Protein AF-A0A960ZXQ6-F1 (afdb_monomer)

Solvent-accessible surface area (backbone atoms only — not comparable to full-atom values): 5438 Å² total; per-residue (Å²): 136,62,69,70,63,53,54,56,54,54,73,56,43,46,81,45,67,51,53,70,60,59,35,67,62,53,12,51,51,55,11,50,52,49,22,51,65,42,34,70,52,31,47,58,50,20,54,50,44,35,74,76,66,69,48,73,65,28,56,57,40,58,46,44,29,59,53,51,20,52,52,42,23,53,50,36,32,50,51,30,48,51,48,39,58,50,16,76,78,70,62,44,53,74,47,76,44,69,88,84,131

pLDDT: mean 89.79, std 11.69, range [52.06, 98.44]

Foldseek 3Di:
DDVVVVVVVVVQWDKDFDLADDLQVVLQVQLVVQLVVLCVPLVVVLVVCCVPPVDPCSVVSVCVSVVSSVVSSVVSSVVRVVQNVVCVPVVHDIDIDGDDD

Structure (mmCIF, N/CA/C/O backbone):
data_AF-A0A960ZXQ6-F1
#
_entry.id   AF-A0A960ZXQ6-F1
#
loop_
_atom_site.group_PDB
_atom_site.id
_atom_site.type_symbol
_atom_site.label_atom_id
_atom_site.label_alt_id
_atom_site.label_comp_id
_atom_site.label_asym_id
_atom_site.label_entity_id
_atom_site.label_seq_id
_atom_site.pdbx_PDB_ins_code
_atom_site.Cartn_x
_atom_site.Cartn_y
_atom_site.Cartn_z
_atom_site.occupancy
_atom_site.B_iso_or_equiv
_atom_site.auth_seq_id
_atom_site.auth_comp_id
_atom_site.auth_asym_id
_atom_site.auth_atom_id
_atom_site.pdbx_PDB_model_num
ATOM 1 N N . MET A 1 1 ? 5.947 3.578 44.071 1.00 52.06 1 MET A N 1
ATOM 2 C CA . MET A 1 1 ? 4.852 3.519 43.087 1.00 52.06 1 MET A CA 1
ATOM 3 C C . MET A 1 1 ? 3.772 4.428 43.638 1.00 52.06 1 MET A C 1
ATOM 5 O O . MET A 1 1 ? 3.242 4.116 44.697 1.00 52.06 1 MET A O 1
ATOM 9 N N . ASN A 1 2 ? 3.656 5.637 43.088 1.00 54.00 2 ASN A N 1
ATOM 10 C CA . ASN A 1 2 ? 2.843 6.707 43.660 1.00 54.00 2 ASN A CA 1
ATOM 11 C C . ASN A 1 2 ? 1.452 6.624 43.020 1.00 54.00 2 ASN A C 1
ATOM 13 O O . ASN A 1 2 ? 1.315 6.905 41.838 1.00 54.00 2 ASN A O 1
ATOM 17 N N . LEU A 1 3 ? 0.455 6.167 43.777 1.00 60.09 3 LEU A N 1
ATOM 18 C CA . LEU A 1 3 ? -0.903 5.927 43.263 1.00 60.09 3 LEU A CA 1
ATOM 19 C C . LEU A 1 3 ? -1.553 7.210 42.711 1.00 60.09 3 LEU A C 1
ATOM 21 O O . LEU A 1 3 ? -2.323 7.144 41.764 1.00 60.09 3 LEU A O 1
ATOM 25 N N . ASP A 1 4 ? -1.149 8.363 43.246 1.00 63.25 4 ASP A N 1
ATOM 26 C CA . ASP A 1 4 ? -1.619 9.702 42.871 1.00 63.25 4 ASP A CA 1
ATOM 27 C C . ASP A 1 4 ? -1.170 10.127 41.457 1.00 63.25 4 ASP A C 1
ATOM 29 O O . ASP A 1 4 ? -1.903 10.790 40.731 1.00 63.25 4 ASP A O 1
ATOM 33 N N . SER A 1 5 ? 0.022 9.693 41.013 1.00 62.69 5 SER A N 1
ATOM 34 C CA . SER A 1 5 ? 0.491 9.985 39.650 1.00 62.69 5 SER A CA 1
ATOM 35 C C . SER A 1 5 ? -0.143 9.079 38.600 1.00 62.69 5 SER A C 1
ATOM 37 O O . SER A 1 5 ? -0.315 9.507 37.466 1.00 62.69 5 SER A O 1
ATOM 39 N N . ASP A 1 6 ? -0.477 7.837 38.960 1.00 62.78 6 ASP A N 1
ATOM 40 C CA . ASP A 1 6 ? -1.120 6.902 38.033 1.00 62.78 6 ASP A CA 1
ATOM 41 C C . ASP A 1 6 ? -2.588 7.300 37.796 1.00 62.78 6 ASP A C 1
ATOM 43 O O . ASP A 1 6 ? -3.045 7.284 36.657 1.00 62.78 6 ASP A O 1
ATOM 47 N N . GLU A 1 7 ? -3.312 7.733 38.835 1.00 61.66 7 GLU 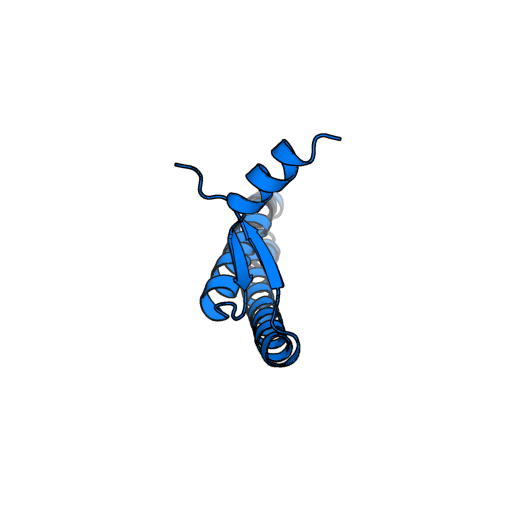A N 1
ATOM 48 C CA . GLU A 1 7 ? -4.713 8.177 38.733 1.00 61.66 7 GLU A CA 1
ATOM 49 C C . GLU A 1 7 ? -4.862 9.436 37.856 1.00 61.66 7 GLU A C 1
ATOM 51 O O . GLU A 1 7 ? -5.735 9.479 36.990 1.00 61.66 7 GLU A O 1
ATOM 56 N N . ALA A 1 8 ? -3.931 10.392 37.975 1.00 63.81 8 ALA A N 1
ATOM 57 C CA . ALA A 1 8 ? -3.867 11.569 37.104 1.00 63.81 8 ALA A CA 1
ATOM 58 C C . ALA A 1 8 ? -3.579 11.217 35.629 1.00 63.81 8 ALA A C 1
ATOM 60 O O . ALA A 1 8 ? -4.152 11.822 34.726 1.00 63.81 8 ALA A O 1
ATOM 61 N N . ILE A 1 9 ? -2.733 10.209 35.369 1.00 64.62 9 ILE A N 1
ATOM 62 C CA . ILE A 1 9 ? -2.474 9.713 34.006 1.00 64.62 9 ILE A CA 1
ATOM 63 C C . ILE A 1 9 ? -3.736 9.062 33.423 1.00 64.62 9 ILE A C 1
ATOM 65 O O . ILE A 1 9 ? -4.038 9.249 32.247 1.00 64.62 9 ILE A O 1
ATOM 69 N N . PHE A 1 10 ? -4.499 8.308 34.222 1.00 64.31 10 PHE A N 1
ATOM 70 C CA . PHE A 1 10 ? -5.744 7.691 33.757 1.00 64.31 10 PHE A CA 1
ATOM 71 C C . PHE A 1 10 ? -6.885 8.695 33.547 1.00 64.31 10 PHE A C 1
ATOM 73 O O . PHE A 1 10 ? -7.708 8.452 32.664 1.00 64.31 10 PHE A O 1
ATOM 80 N N . GLU A 1 11 ? -6.933 9.813 34.284 1.00 64.38 11 GLU A N 1
ATOM 81 C CA . GLU A 1 11 ? -7.885 10.903 34.005 1.00 64.38 11 GLU A CA 1
ATOM 82 C C . GLU A 1 11 ? -7.645 11.555 32.634 1.00 64.38 11 GLU A C 1
ATOM 84 O O . GLU A 1 11 ? -8.602 11.957 31.973 1.00 64.38 11 GLU A O 1
ATOM 89 N N . GLU A 1 12 ? -6.393 11.618 32.172 1.00 71.06 12 GLU A N 1
ATOM 90 C CA . GLU A 1 12 ? -6.046 12.220 30.878 1.00 71.06 12 GLU A CA 1
ATOM 91 C C . GLU A 1 12 ? -6.278 11.270 29.683 1.00 71.06 12 GLU A C 1
ATOM 93 O O . GLU A 1 12 ? -6.456 11.708 28.543 1.00 71.06 12 GLU A O 1
ATOM 98 N N . LEU A 1 13 ? -6.307 9.952 29.915 1.00 77.75 13 LEU A N 1
ATOM 99 C CA . LEU A 1 13 ? -6.461 8.952 28.857 1.00 77.75 13 LEU A CA 1
ATOM 100 C C . LEU A 1 13 ? -7.924 8.802 28.414 1.00 77.75 13 LEU A C 1
ATOM 102 O O . LEU A 1 13 ? -8.745 8.132 29.042 1.00 77.75 13 LEU A O 1
ATOM 106 N N . MET A 1 14 ? -8.240 9.301 27.221 1.00 77.69 14 MET A N 1
ATOM 107 C CA . MET A 1 14 ? -9.524 9.047 26.575 1.00 77.69 14 MET A CA 1
ATOM 108 C C . MET A 1 14 ? -9.557 7.649 25.951 1.00 77.69 14 MET A C 1
ATOM 110 O O . MET A 1 14 ? -8.861 7.371 24.968 1.00 77.69 14 MET A O 1
ATOM 114 N N . LYS A 1 15 ? -10.435 6.777 26.456 1.00 85.69 15 LYS A N 1
ATOM 115 C CA . LYS A 1 15 ? -10.728 5.487 25.816 1.00 85.69 15 LYS A CA 1
ATOM 116 C C . LYS A 1 15 ? -11.496 5.713 24.506 1.00 85.69 15 LYS A C 1
ATOM 118 O O . LYS A 1 15 ? -12.653 6.132 24.518 1.00 85.69 15 LYS A O 1
ATOM 123 N N . LYS A 1 16 ? -10.869 5.414 23.367 1.00 90.31 16 LYS A N 1
ATOM 124 C CA . LYS A 1 16 ? -11.488 5.422 22.032 1.00 90.31 16 LYS A CA 1
ATOM 125 C C . LYS A 1 16 ? -11.520 4.008 21.451 1.00 90.31 16 LYS A C 1
ATOM 127 O O . LYS A 1 16 ? -10.781 3.119 21.865 1.00 90.31 16 LYS A O 1
ATOM 132 N N . GLN A 1 17 ? -12.415 3.786 20.491 1.00 91.81 17 GLN A N 1
ATOM 133 C CA . GLN A 1 17 ? -12.623 2.474 19.884 1.00 91.81 17 GLN A CA 1
ATOM 134 C C . GLN A 1 17 ? -12.848 2.615 18.384 1.00 91.81 17 GLN A C 1
ATOM 136 O O . GLN A 1 17 ? -13.737 3.339 17.934 1.00 91.81 17 GLN A O 1
ATOM 141 N N . ILE A 1 18 ? -12.042 1.904 17.603 1.00 92.88 18 ILE A N 1
ATOM 142 C CA . ILE A 1 18 ? -12.235 1.794 16.163 1.00 92.88 18 ILE A CA 1
ATOM 143 C C . ILE A 1 18 ? -13.269 0.693 15.945 1.00 92.88 18 ILE A C 1
ATOM 145 O O . ILE A 1 18 ? -12.997 -0.485 16.155 1.00 92.88 18 ILE A O 1
ATOM 149 N N . THR A 1 19 ? -14.475 1.083 15.550 1.00 93.19 19 THR A N 1
ATOM 150 C CA . THR A 1 19 ? -15.574 0.151 15.245 1.00 93.19 19 THR A CA 1
ATOM 151 C C . THR A 1 19 ? -15.760 -0.053 13.745 1.00 93.19 19 THR A C 1
ATOM 153 O O . THR A 1 19 ? -16.399 -1.013 13.316 1.00 93.19 19 THR A O 1
ATOM 156 N N . HIS A 1 20 ? -15.198 0.846 12.933 1.00 94.88 20 HIS A N 1
ATOM 157 C CA . HIS A 1 20 ? -15.341 0.823 11.488 1.00 94.88 20 HIS A CA 1
ATOM 158 C C . HIS A 1 20 ? -14.149 1.483 10.788 1.00 94.88 20 HIS A C 1
ATOM 160 O O . HIS A 1 20 ? -13.787 2.624 11.074 1.00 94.88 20 HIS A O 1
ATOM 166 N N . LEU A 1 21 ? -13.593 0.788 9.800 1.00 95.38 21 LEU A N 1
ATOM 167 C CA . LEU A 1 21 ? -12.607 1.309 8.862 1.00 95.38 21 LEU A CA 1
ATOM 168 C C . LEU A 1 21 ? -13.286 1.672 7.539 1.00 95.38 21 LEU A C 1
ATOM 170 O O . LEU A 1 21 ? -14.031 0.877 6.961 1.00 95.38 21 LEU A O 1
ATOM 174 N N . SER A 1 22 ? -12.996 2.868 7.019 1.00 96.75 22 SER A N 1
ATOM 175 C CA . SER A 1 22 ? -13.450 3.268 5.684 1.00 96.75 22 SER A CA 1
ATOM 176 C C . SER A 1 22 ? -12.739 2.438 4.617 1.00 96.75 22 SER A C 1
ATOM 178 O O . SER A 1 22 ? -11.593 2.718 4.265 1.00 96.75 22 SER A O 1
ATOM 180 N N . VAL A 1 23 ? -13.437 1.427 4.090 1.00 96.94 23 VAL A N 1
ATOM 181 C CA . VAL A 1 23 ? -12.890 0.457 3.127 1.00 96.94 23 VAL A CA 1
ATOM 182 C C . VAL A 1 23 ? -12.243 1.170 1.942 1.00 96.94 23 VAL A C 1
ATOM 184 O O . VAL A 1 23 ? -11.089 0.905 1.620 1.00 96.94 23 VAL A O 1
ATOM 187 N N . HIS A 1 24 ? -12.942 2.124 1.325 1.00 96.81 24 HIS A N 1
ATOM 188 C CA . HIS A 1 24 ? -12.420 2.820 0.152 1.00 96.81 24 HIS A CA 1
ATOM 189 C C . HIS A 1 24 ? -11.235 3.741 0.482 1.00 96.81 24 HIS A C 1
ATOM 191 O O . HIS A 1 24 ? -10.227 3.706 -0.222 1.00 96.81 24 HIS A O 1
ATOM 197 N N . GLN A 1 25 ? -11.326 4.557 1.541 1.00 97.31 25 GLN A N 1
ATOM 198 C CA . GLN A 1 25 ? -10.275 5.538 1.842 1.00 97.31 25 GLN A CA 1
ATOM 199 C C . GLN A 1 25 ? -8.986 4.858 2.303 1.00 97.31 25 GLN A C 1
ATOM 201 O O . GLN A 1 25 ? -7.922 5.176 1.779 1.00 97.31 25 GLN A O 1
ATOM 206 N N . VAL A 1 26 ? -9.082 3.881 3.211 1.00 97.56 26 VAL A N 1
ATOM 207 C CA . VAL A 1 26 ? -7.913 3.134 3.698 1.00 97.56 26 VAL A CA 1
ATOM 208 C C . VAL A 1 26 ? -7.246 2.388 2.544 1.00 97.56 26 VAL A C 1
ATOM 210 O O . VAL A 1 26 ? -6.042 2.524 2.344 1.00 97.56 26 VAL A O 1
ATOM 213 N N . SER A 1 27 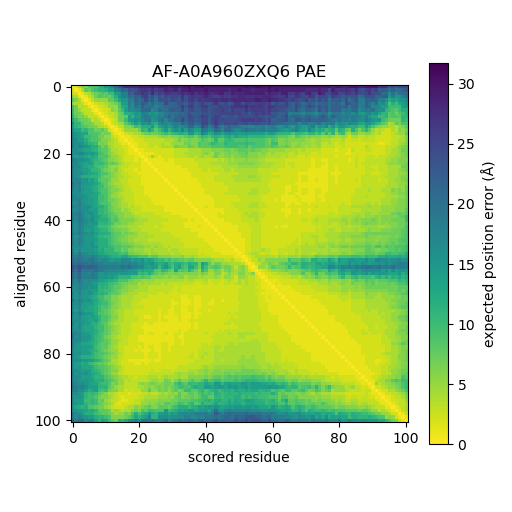? -8.021 1.677 1.721 1.00 97.69 27 SER A N 1
ATOM 214 C CA . SER A 1 27 ? -7.468 0.910 0.595 1.00 97.69 27 SER A CA 1
ATOM 215 C C . SER A 1 27 ? -6.802 1.797 -0.449 1.00 97.69 27 SER A C 1
ATOM 217 O O . SER A 1 27 ? -5.746 1.452 -0.973 1.00 97.69 27 SER A O 1
ATOM 219 N N . LYS A 1 28 ? -7.386 2.967 -0.734 1.00 97.75 28 LYS A N 1
ATOM 220 C CA . LYS A 1 28 ? -6.813 3.943 -1.664 1.00 97.75 28 LYS A CA 1
ATOM 221 C C . LYS A 1 28 ? -5.501 4.520 -1.139 1.00 97.75 28 LYS A C 1
ATOM 223 O O . LYS A 1 28 ? -4.541 4.581 -1.900 1.00 97.75 28 LYS A O 1
ATOM 228 N N . VAL A 1 29 ? -5.450 4.914 0.137 1.00 98.12 29 VAL A N 1
ATOM 229 C CA . VAL A 1 29 ? -4.238 5.472 0.758 1.00 98.12 29 VAL A CA 1
ATOM 230 C C . VAL A 1 29 ? -3.131 4.424 0.814 1.00 98.12 29 VAL A C 1
ATOM 232 O O . VAL A 1 29 ? -2.044 4.677 0.305 1.00 98.12 29 VAL A O 1
ATOM 235 N N . ILE A 1 30 ? -3.406 3.234 1.355 1.00 98.12 30 ILE A N 1
ATOM 236 C CA . ILE A 1 30 ? -2.408 2.160 1.460 1.00 98.12 30 ILE A CA 1
ATOM 237 C C . ILE A 1 30 ? -1.938 1.708 0.079 1.00 98.12 30 ILE A C 1
ATOM 239 O O . ILE A 1 30 ? -0.737 1.570 -0.144 1.00 98.12 30 ILE A O 1
ATOM 243 N N . GLY A 1 31 ? -2.865 1.539 -0.868 1.00 98.00 31 GLY A N 1
ATOM 244 C CA . GLY A 1 31 ? -2.521 1.258 -2.254 1.00 98.00 31 GLY A CA 1
ATOM 245 C C . GLY A 1 31 ? -1.582 2.325 -2.809 1.00 98.00 31 GLY A C 1
ATOM 246 O O . GLY A 1 31 ? -0.525 1.990 -3.337 1.00 98.00 31 GLY A O 1
ATOM 247 N N . PHE A 1 32 ? -1.935 3.604 -2.687 1.00 98.06 32 PHE A N 1
ATOM 248 C CA . PHE A 1 32 ? -1.125 4.694 -3.233 1.00 98.06 32 PHE A CA 1
ATOM 249 C C . PHE A 1 32 ? 0.264 4.775 -2.589 1.00 98.06 32 PHE A C 1
ATOM 251 O O . PHE A 1 32 ? 1.258 4.940 -3.290 1.00 98.06 32 PHE A O 1
ATOM 258 N N . VAL A 1 33 ? 0.363 4.580 -1.274 1.00 98.19 33 VAL A N 1
ATOM 259 C CA . VAL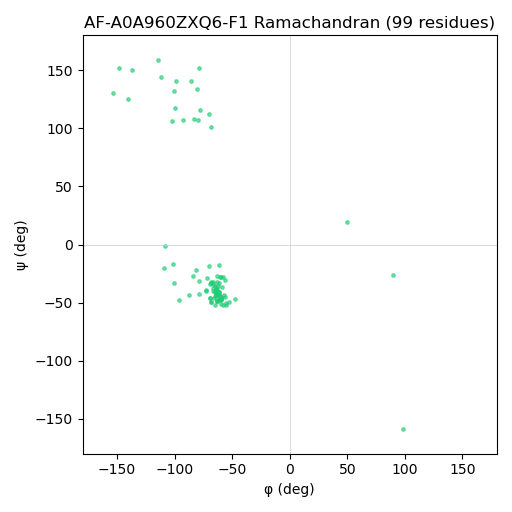 A 1 33 ? 1.654 4.493 -0.580 1.00 98.19 33 VAL A CA 1
ATOM 260 C C . VAL A 1 33 ? 2.486 3.333 -1.136 1.00 98.19 33 VAL A C 1
ATOM 262 O O . VAL A 1 33 ? 3.651 3.527 -1.477 1.00 98.19 33 VAL A O 1
ATOM 265 N N . HIS A 1 34 ? 1.890 2.152 -1.316 1.00 97.88 34 HIS A N 1
ATOM 266 C CA . HIS A 1 34 ? 2.571 1.006 -1.920 1.00 97.88 34 HIS A CA 1
ATOM 267 C C . HIS A 1 34 ? 3.022 1.284 -3.363 1.00 97.88 34 HIS A C 1
ATOM 269 O O . HIS A 1 34 ? 4.149 0.958 -3.724 1.00 97.88 34 HIS A O 1
ATOM 275 N N . PHE A 1 35 ? 2.192 1.956 -4.169 1.00 98.12 35 PHE A N 1
ATOM 276 C CA . PHE A 1 35 ? 2.557 2.406 -5.514 1.00 98.12 35 PHE A CA 1
ATOM 277 C C . PHE A 1 35 ? 3.808 3.287 -5.499 1.00 98.12 35 PHE A C 1
ATOM 279 O O . PHE A 1 35 ? 4.703 3.070 -6.310 1.00 98.12 35 PHE A O 1
ATOM 286 N N . LEU A 1 36 ? 3.898 4.250 -4.575 1.00 98.12 36 LEU A N 1
ATOM 287 C CA . LEU A 1 36 ? 5.072 5.117 -4.457 1.00 98.12 36 LEU A CA 1
ATOM 288 C C . LEU A 1 36 ? 6.321 4.322 -4.055 1.00 98.12 36 LEU A C 1
ATOM 290 O O . LEU A 1 36 ? 7.376 4.500 -4.664 1.00 98.12 36 LEU A O 1
ATOM 294 N N . PHE A 1 37 ? 6.196 3.411 -3.086 1.00 97.50 37 PHE A N 1
ATOM 295 C CA . PHE A 1 37 ? 7.305 2.558 -2.646 1.00 97.50 37 PHE A CA 1
ATOM 296 C C . PHE A 1 37 ? 7.792 1.592 -3.722 1.00 97.50 37 PHE A C 1
ATOM 298 O O . PHE A 1 37 ? 8.983 1.332 -3.797 1.00 97.50 37 PHE A O 1
ATOM 305 N N . VAL A 1 38 ? 6.909 1.049 -4.556 1.00 97.31 38 VAL A N 1
ATOM 306 C CA . VAL A 1 38 ? 7.320 0.182 -5.670 1.00 97.31 38 VAL A CA 1
ATOM 307 C C . VAL A 1 38 ? 7.842 1.030 -6.833 1.00 97.31 38 VAL A C 1
ATOM 309 O O . VAL A 1 38 ? 8.881 0.727 -7.418 1.00 97.31 38 VAL A O 1
ATOM 312 N N . GLY A 1 39 ? 7.166 2.138 -7.139 1.00 96.81 39 GLY A N 1
ATOM 313 C CA . GLY A 1 39 ? 7.495 3.050 -8.232 1.00 96.81 39 GLY A CA 1
ATOM 314 C C . GLY A 1 39 ? 8.868 3.703 -8.092 1.00 96.81 39 GLY A C 1
ATOM 315 O O . GLY A 1 39 ? 9.566 3.839 -9.097 1.00 96.81 39 GLY A O 1
ATOM 316 N N . ILE A 1 40 ? 9.301 4.030 -6.866 1.00 97.38 40 ILE A N 1
ATOM 317 C CA . ILE A 1 40 ? 10.633 4.610 -6.619 1.00 97.38 40 ILE A CA 1
ATOM 318 C C . ILE A 1 40 ? 11.770 3.693 -7.093 1.00 97.38 40 ILE A C 1
ATOM 320 O O . ILE A 1 40 ? 12.817 4.191 -7.490 1.00 97.38 40 ILE A O 1
ATOM 324 N N . PHE A 1 41 ? 11.563 2.372 -7.109 1.00 95.44 41 PHE A N 1
ATOM 325 C CA . PHE A 1 41 ? 12.537 1.413 -7.632 1.00 95.44 41 PHE A CA 1
ATOM 326 C C . PHE A 1 41 ? 12.234 1.044 -9.084 1.00 95.44 41 PHE A C 1
ATOM 328 O O . PHE A 1 41 ? 13.120 1.088 -9.934 1.00 95.44 41 PHE A O 1
ATOM 335 N N . CYS A 1 42 ? 10.983 0.717 -9.406 1.00 95.75 42 CYS A N 1
ATOM 336 C CA . CYS A 1 42 ? 10.623 0.242 -10.737 1.00 95.75 42 CYS A CA 1
ATOM 337 C C . CYS A 1 42 ? 10.845 1.293 -11.831 1.00 95.75 42 CYS A C 1
ATOM 339 O O . CYS A 1 42 ? 11.355 0.939 -12.890 1.00 95.75 42 CYS A O 1
ATOM 341 N N . PHE A 1 43 ? 10.513 2.570 -11.606 1.00 95.62 43 PHE A N 1
ATOM 342 C CA . PHE A 1 43 ? 10.648 3.581 -12.660 1.00 95.62 43 PHE A CA 1
ATOM 343 C C . PHE A 1 43 ? 12.110 3.875 -13.026 1.00 95.62 43 PHE A C 1
ATOM 345 O O . PHE A 1 43 ? 12.427 3.795 -14.216 1.00 95.62 43 PHE A O 1
ATOM 352 N N . PRO A 1 44 ? 13.035 4.132 -12.077 1.00 95.31 44 PRO A N 1
ATOM 353 C CA . PRO A 1 44 ? 14.441 4.322 -12.426 1.00 95.31 44 PRO A CA 1
ATOM 354 C C . PRO A 1 44 ? 15.065 3.086 -13.076 1.00 95.31 44 PRO A C 1
ATOM 356 O O . PRO A 1 44 ? 15.784 3.219 -14.065 1.00 95.31 44 PRO A O 1
ATOM 359 N N . PHE A 1 45 ? 14.758 1.883 -12.577 1.00 94.50 45 PHE A N 1
ATOM 360 C CA . PHE A 1 45 ? 15.271 0.650 -13.176 1.00 94.50 45 PHE A CA 1
ATOM 361 C C . PHE A 1 45 ? 14.705 0.402 -14.577 1.00 94.50 45 PHE A C 1
ATOM 363 O O . PHE A 1 45 ? 15.448 -0.047 -15.445 1.00 94.50 45 PHE A O 1
ATOM 370 N N . ALA A 1 46 ? 13.432 0.722 -14.836 1.00 94.12 46 ALA A N 1
ATOM 371 C CA . ALA A 1 46 ? 12.845 0.599 -16.170 1.00 94.12 46 ALA A CA 1
ATOM 372 C C . ALA A 1 46 ? 13.537 1.536 -17.167 1.00 94.12 46 ALA A C 1
ATOM 374 O O . ALA A 1 46 ? 13.876 1.120 -18.275 1.00 94.12 46 ALA A O 1
ATOM 375 N N . ILE A 1 47 ? 13.814 2.777 -16.755 1.00 93.12 47 ILE A N 1
ATOM 376 C CA . ILE A 1 47 ? 14.555 3.745 -17.572 1.00 93.12 47 ILE A CA 1
ATOM 377 C C . ILE A 1 47 ? 15.978 3.237 -17.836 1.00 93.12 47 ILE A C 1
ATOM 379 O O . ILE A 1 47 ? 16.411 3.210 -18.986 1.00 93.12 47 ILE A O 1
ATOM 383 N N . LEU A 1 48 ? 16.693 2.790 -16.799 1.00 94.00 48 LEU A N 1
ATOM 384 C CA . LEU A 1 48 ? 18.050 2.260 -16.938 1.00 94.00 48 LEU A CA 1
ATOM 385 C C . LEU A 1 48 ? 18.095 1.045 -17.876 1.00 94.00 48 LEU A C 1
ATOM 387 O O . LEU A 1 48 ? 18.952 0.981 -18.755 1.00 94.00 48 LEU A O 1
ATOM 391 N N . LEU A 1 49 ? 17.157 0.107 -17.724 1.00 93.00 49 LEU A N 1
ATOM 392 C CA . LEU A 1 49 ? 17.067 -1.085 -18.563 1.00 93.00 49 LEU A CA 1
ATOM 393 C C . LEU A 1 49 ? 16.857 -0.714 -20.033 1.00 93.00 49 LEU A C 1
ATOM 395 O O . LEU A 1 49 ? 17.543 -1.257 -20.900 1.00 93.00 49 LEU A O 1
ATOM 399 N N . TYR A 1 50 ? 15.964 0.239 -20.310 1.00 92.81 50 TYR A N 1
ATOM 400 C CA . TYR A 1 50 ? 15.734 0.734 -21.665 1.00 92.81 50 TYR A CA 1
ATOM 401 C C . TYR A 1 50 ? 16.993 1.369 -22.273 1.00 92.81 50 TYR A C 1
ATOM 403 O O . TYR A 1 50 ? 17.309 1.105 -23.432 1.00 92.81 50 TYR A O 1
ATOM 411 N N . LEU A 1 51 ? 17.733 2.164 -21.492 1.00 93.38 51 LEU A N 1
ATOM 412 C CA . LEU A 1 51 ? 18.955 2.832 -21.951 1.00 93.38 51 LEU A CA 1
ATOM 413 C C . LEU A 1 51 ? 20.112 1.864 -22.231 1.00 93.38 51 LEU A C 1
ATOM 415 O O . LEU A 1 51 ? 20.922 2.141 -23.109 1.00 93.38 51 LEU A O 1
ATOM 419 N N . VAL A 1 52 ? 20.209 0.759 -21.488 1.00 92.69 52 VAL A N 1
ATOM 420 C CA . VAL A 1 52 ? 21.315 -0.205 -21.620 1.00 92.69 52 VAL A CA 1
ATOM 421 C C . VAL A 1 52 ? 21.029 -1.267 -22.677 1.00 92.69 52 VAL A C 1
ATOM 423 O O . VAL A 1 52 ? 21.917 -1.634 -23.441 1.00 92.69 52 VAL A O 1
ATOM 426 N N . SER A 1 53 ? 19.810 -1.801 -22.692 1.00 89.38 53 SER A N 1
ATOM 427 C CA . SER A 1 53 ? 19.486 -3.014 -23.450 1.00 89.38 53 SER A CA 1
ATOM 428 C C . SER A 1 53 ? 18.612 -2.756 -24.676 1.00 89.38 53 SER A C 1
ATOM 430 O O . SER A 1 53 ? 18.550 -3.605 -25.562 1.00 89.38 53 SER A O 1
ATOM 432 N N . HIS A 1 54 ? 17.905 -1.617 -24.719 1.00 85.19 54 HIS A N 1
ATOM 433 C CA . HIS A 1 54 ? 16.824 -1.340 -25.673 1.00 85.19 54 HIS A CA 1
ATOM 43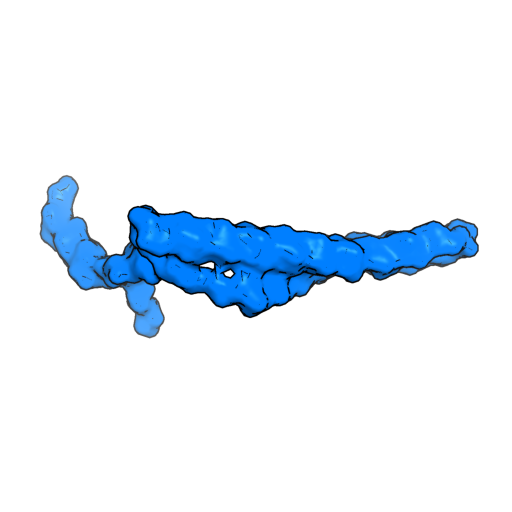4 C C . HIS A 1 54 ? 15.768 -2.458 -25.774 1.00 85.19 54 HIS A C 1
ATOM 436 O O . HIS A 1 54 ? 15.027 -2.536 -26.755 1.00 85.19 54 HIS A O 1
ATOM 442 N N . GLN A 1 55 ? 15.683 -3.332 -24.768 1.00 83.19 55 GLN A N 1
ATOM 443 C CA . GLN A 1 55 ? 14.728 -4.428 -24.754 1.00 83.19 55 GLN A CA 1
ATOM 444 C C . GLN A 1 55 ? 13.340 -3.940 -24.358 1.00 83.19 55 GLN A C 1
ATOM 446 O O . GLN A 1 55 ? 13.203 -2.991 -23.592 1.00 83.19 55 GLN A O 1
ATOM 451 N N . ILE A 1 56 ? 12.307 -4.639 -24.836 1.00 84.19 56 ILE A N 1
ATOM 452 C CA . ILE A 1 56 ? 10.893 -4.356 -24.551 1.00 84.19 56 ILE A CA 1
ATOM 453 C C . ILE A 1 56 ? 10.498 -4.677 -23.101 1.00 84.19 56 ILE A C 1
ATOM 455 O O . ILE A 1 56 ? 9.499 -4.140 -22.620 1.00 84.19 56 ILE A O 1
ATOM 459 N N . GLU A 1 57 ? 11.272 -5.490 -22.368 1.00 85.69 57 GLU A N 1
ATOM 460 C CA . GLU A 1 57 ? 10.922 -5.894 -20.996 1.00 85.69 57 GLU A CA 1
ATOM 461 C C . GLU A 1 57 ? 10.826 -4.714 -20.009 1.00 85.69 57 GLU A C 1
ATOM 463 O O . GLU A 1 57 ? 10.156 -4.832 -18.979 1.00 85.69 57 GLU A O 1
ATOM 468 N N . PHE A 1 58 ? 11.389 -3.543 -20.342 1.00 90.00 58 PHE A N 1
ATOM 469 C CA . PHE A 1 58 ? 11.202 -2.315 -19.559 1.00 90.00 58 PHE A CA 1
ATOM 470 C C . PHE A 1 58 ? 9.723 -1.933 -19.383 1.00 90.00 58 PHE A C 1
ATOM 472 O O . PHE A 1 58 ? 9.359 -1.377 -18.346 1.00 90.00 58 PHE A O 1
ATOM 479 N N . LEU A 1 59 ? 8.859 -2.270 -20.353 1.00 90.88 59 LEU A N 1
ATOM 480 C CA . LEU A 1 59 ? 7.415 -2.033 -20.268 1.00 90.88 59 LEU A CA 1
ATOM 481 C C . LEU A 1 59 ? 6.785 -2.835 -19.130 1.00 90.88 59 LEU A C 1
ATOM 483 O O . LEU A 1 59 ? 5.936 -2.310 -18.414 1.00 90.88 59 LEU A O 1
ATOM 487 N N . GLY A 1 60 ? 7.227 -4.080 -18.927 1.00 91.69 60 GLY A N 1
ATOM 488 C CA . GLY A 1 60 ? 6.767 -4.901 -17.811 1.00 91.69 60 GLY A CA 1
ATOM 489 C C . GLY A 1 60 ? 7.092 -4.232 -16.480 1.00 91.69 60 GLY A C 1
ATOM 490 O O . GLY A 1 60 ? 6.218 -4.065 -15.633 1.00 91.69 60 GLY A O 1
ATOM 491 N N . LEU A 1 61 ? 8.325 -3.744 -16.339 1.00 93.44 61 LEU A N 1
ATOM 492 C CA . LEU A 1 61 ? 8.767 -3.059 -15.129 1.00 93.44 61 LEU A CA 1
ATOM 493 C C . LEU A 1 61 ? 8.054 -1.714 -14.903 1.00 93.44 61 LEU A C 1
ATOM 495 O O . LEU A 1 61 ? 7.788 -1.356 -13.758 1.00 93.44 61 LEU A O 1
ATOM 499 N N . LEU A 1 62 ? 7.682 -1.005 -15.974 1.00 94.25 62 LEU A N 1
ATOM 500 C CA . LEU A 1 62 ? 6.901 0.234 -15.909 1.00 94.25 62 LEU A CA 1
ATOM 501 C C . LEU A 1 62 ? 5.453 -0.006 -15.448 1.00 94.25 62 LEU A C 1
ATOM 503 O O . LEU A 1 62 ? 4.874 0.833 -14.761 1.00 94.25 62 LEU A O 1
ATOM 507 N N . VAL A 1 63 ? 4.866 -1.148 -15.815 1.00 95.75 63 VAL A N 1
ATOM 508 C CA . VAL A 1 63 ? 3.480 -1.511 -15.477 1.00 95.75 63 VAL A CA 1
ATOM 509 C C . VAL A 1 63 ? 3.373 -2.139 -14.079 1.00 95.75 63 VAL A C 1
ATOM 511 O O . VAL A 1 63 ? 2.343 -1.987 -13.418 1.00 95.75 63 VAL A O 1
ATOM 514 N N . THR A 1 64 ? 4.437 -2.777 -13.579 1.00 96.06 64 THR A N 1
ATOM 515 C CA . THR A 1 64 ? 4.478 -3.433 -12.257 1.00 96.06 64 THR A CA 1
ATOM 516 C C . THR A 1 64 ? 3.929 -2.582 -11.101 1.00 96.06 64 THR A C 1
ATOM 518 O O . THR A 1 64 ? 3.090 -3.103 -10.363 1.00 96.06 64 THR A O 1
ATOM 521 N N . PRO A 1 65 ? 4.289 -1.292 -10.927 1.00 97.06 65 PRO A N 1
ATOM 522 C CA . PRO A 1 65 ? 3.740 -0.462 -9.851 1.00 97.06 65 PRO A CA 1
ATOM 523 C C . PRO A 1 65 ? 2.215 -0.329 -9.901 1.00 97.06 65 PRO A C 1
ATOM 525 O O . PRO A 1 65 ? 1.562 -0.336 -8.861 1.00 97.06 65 PRO A O 1
ATOM 528 N N . PHE A 1 66 ? 1.627 -0.248 -11.098 1.00 97.69 66 PHE A N 1
ATOM 529 C CA . PHE A 1 66 ? 0.177 -0.123 -11.280 1.00 97.69 66 PHE A CA 1
ATOM 530 C C . PHE A 1 66 ? -0.551 -1.428 -10.963 1.00 97.69 66 PHE A C 1
ATOM 532 O O . PHE A 1 66 ? -1.614 -1.416 -10.342 1.00 97.69 66 PHE A O 1
ATOM 539 N N . ILE A 1 67 ? 0.039 -2.561 -11.350 1.00 97.75 67 ILE A N 1
ATOM 540 C CA . ILE A 1 67 ? -0.479 -3.881 -10.985 1.00 97.75 67 ILE A CA 1
ATOM 541 C C . ILE A 1 67 ? -0.415 -4.051 -9.464 1.00 97.75 67 ILE A C 1
ATOM 543 O O . ILE A 1 67 ? -1.416 -4.391 -8.835 1.00 97.75 67 ILE A O 1
ATOM 547 N N . ALA A 1 68 ? 0.736 -3.743 -8.864 1.00 96.69 68 ALA A N 1
ATOM 548 C CA . ALA A 1 68 ? 0.934 -3.780 -7.422 1.00 96.69 68 ALA A CA 1
ATOM 549 C C . ALA A 1 68 ? -0.069 -2.877 -6.684 1.00 96.69 68 ALA A C 1
ATOM 551 O O . ALA A 1 68 ? -0.670 -3.307 -5.704 1.00 96.69 68 ALA A O 1
ATOM 552 N N . TRP A 1 69 ? -0.310 -1.660 -7.181 1.00 97.88 69 TRP A N 1
ATOM 553 C CA . TRP A 1 69 ? -1.323 -0.744 -6.655 1.00 97.88 69 TRP A CA 1
ATOM 554 C C . TRP A 1 69 ? -2.718 -1.372 -6.625 1.00 97.88 69 TRP A C 1
ATOM 556 O O . TRP A 1 69 ? -3.380 -1.358 -5.586 1.00 97.88 69 TRP A O 1
ATOM 566 N N . LEU A 1 70 ? -3.148 -1.948 -7.751 1.00 98.19 70 LEU A N 1
ATOM 567 C CA . LEU A 1 70 ? -4.463 -2.566 -7.888 1.00 98.19 70 LEU A CA 1
ATOM 568 C C . LEU A 1 70 ? -4.633 -3.744 -6.923 1.00 98.19 70 LEU A C 1
ATOM 570 O O . LEU A 1 70 ? -5.636 -3.816 -6.211 1.00 98.19 70 LEU A O 1
ATOM 574 N N . PHE A 1 71 ? -3.650 -4.644 -6.859 1.00 98.25 71 PHE A N 1
ATOM 575 C CA . PHE A 1 71 ? -3.710 -5.795 -5.960 1.00 98.25 71 PHE A CA 1
ATOM 576 C C . PHE A 1 71 ? -3.697 -5.381 -4.489 1.00 98.25 71 PHE A C 1
ATOM 578 O O . PHE A 1 71 ? -4.483 -5.912 -3.706 1.00 98.25 71 PHE A O 1
ATOM 585 N N . THR A 1 72 ? -2.879 -4.398 -4.109 1.00 98.06 72 THR A N 1
ATOM 586 C CA . THR A 1 72 ? -2.875 -3.864 -2.741 1.00 98.06 72 THR A CA 1
ATOM 587 C C . THR A 1 72 ? -4.197 -3.191 -2.396 1.00 98.06 72 THR A C 1
ATOM 589 O O . THR A 1 72 ? -4.705 -3.394 -1.295 1.00 98.06 72 THR A O 1
ATOM 592 N N . TYR A 1 73 ? -4.786 -2.432 -3.323 1.00 98.25 73 TYR A N 1
ATOM 593 C CA . TYR A 1 73 ? -6.097 -1.819 -3.122 1.00 98.25 73 TYR A CA 1
ATOM 594 C C . TYR A 1 73 ? -7.170 -2.882 -2.860 1.00 98.25 73 TYR A C 1
ATOM 596 O O . TYR A 1 73 ? -7.894 -2.795 -1.869 1.00 98.25 73 TYR A O 1
ATOM 604 N N . VAL A 1 74 ? -7.257 -3.908 -3.713 1.00 98.44 74 VAL A N 1
ATOM 605 C CA . VAL A 1 74 ? -8.241 -4.991 -3.554 1.00 98.44 74 VAL A CA 1
ATOM 606 C C . VAL A 1 74 ? -7.985 -5.770 -2.262 1.00 98.44 74 VAL A C 1
ATOM 608 O O . VAL A 1 74 ? -8.922 -6.023 -1.506 1.00 98.44 74 VAL A O 1
ATOM 611 N N . GLY A 1 75 ? -6.725 -6.095 -1.967 1.00 98.38 75 GLY A N 1
ATOM 612 C CA . GLY A 1 75 ? -6.334 -6.790 -0.742 1.00 98.38 75 GLY A CA 1
ATOM 613 C C . GLY A 1 75 ? -6.719 -6.014 0.517 1.00 98.38 75 GLY A C 1
ATOM 614 O O . GLY A 1 75 ? -7.356 -6.574 1.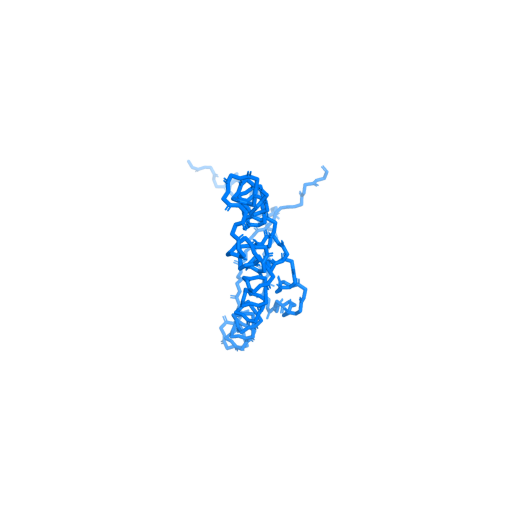410 1.00 98.38 75 GLY A O 1
ATOM 615 N N . MET A 1 76 ? -6.425 -4.710 0.573 1.00 98.19 76 MET A N 1
ATOM 616 C CA . MET A 1 76 ? -6.845 -3.889 1.709 1.00 98.19 76 MET A CA 1
ATOM 617 C C . MET A 1 76 ? -8.353 -3.733 1.799 1.00 98.19 76 MET A C 1
ATOM 619 O O . MET A 1 76 ? -8.881 -3.726 2.910 1.00 98.19 76 MET A O 1
ATOM 623 N N . ALA A 1 77 ? -9.062 -3.674 0.672 1.00 98.06 77 ALA A N 1
ATOM 624 C CA . ALA A 1 77 ? -10.514 -3.584 0.701 1.00 98.06 77 ALA A CA 1
ATOM 625 C C . ALA A 1 77 ? -11.121 -4.827 1.366 1.00 98.06 77 ALA A C 1
ATOM 627 O O . ALA A 1 77 ? -12.016 -4.708 2.207 1.00 98.06 77 ALA A O 1
ATOM 628 N N . VAL A 1 78 ? -10.576 -6.007 1.053 1.00 98.38 78 VAL A N 1
ATOM 629 C CA . VAL A 1 78 ? -10.951 -7.271 1.697 1.00 98.38 78 VAL A CA 1
ATOM 630 C C . VAL A 1 78 ? -10.608 -7.245 3.187 1.00 98.38 78 VAL A C 1
ATOM 632 O O . VAL A 1 78 ? -11.478 -7.532 4.004 1.00 98.38 78 VAL A O 1
ATOM 635 N N . ILE A 1 79 ? -9.390 -6.844 3.563 1.00 97.94 79 ILE A N 1
ATOM 636 C CA . ILE A 1 79 ? -8.960 -6.783 4.971 1.00 97.94 79 ILE A CA 1
ATOM 637 C C . ILE A 1 79 ? -9.847 -5.834 5.787 1.00 97.94 79 ILE A C 1
ATOM 639 O O . ILE A 1 79 ? -10.329 -6.211 6.854 1.00 97.94 79 ILE A O 1
ATOM 643 N N . CYS A 1 80 ? -10.123 -4.627 5.288 1.00 97.19 80 CYS A N 1
ATOM 644 C CA . CYS A 1 80 ? -11.018 -3.680 5.952 1.00 97.19 80 CYS A CA 1
ATOM 645 C C . CYS A 1 80 ? -12.450 -4.219 6.051 1.00 97.19 80 CYS A C 1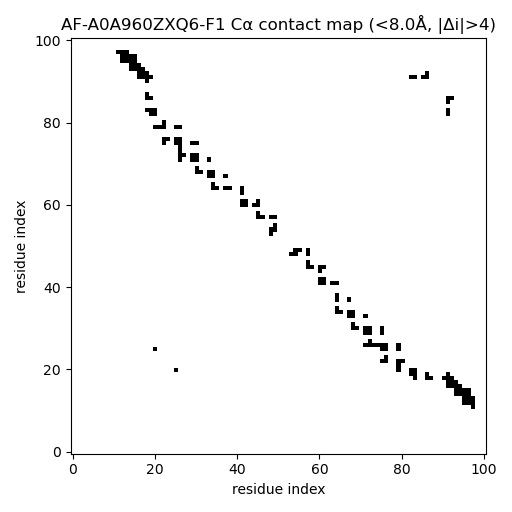
ATOM 647 O O . CYS A 1 80 ? -13.108 -4.029 7.072 1.00 97.19 80 CYS A O 1
ATOM 649 N N . GLY A 1 81 ? -12.935 -4.913 5.017 1.00 97.31 81 GLY A N 1
ATOM 650 C CA . GLY A 1 81 ? -14.238 -5.575 5.044 1.00 97.31 81 GLY A CA 1
ATOM 651 C C . GLY A 1 81 ? -14.320 -6.655 6.125 1.00 97.31 81 GLY A C 1
ATOM 652 O O . GLY A 1 81 ? -15.270 -6.667 6.909 1.00 97.31 81 GLY A O 1
ATOM 653 N N . LEU A 1 82 ? -13.300 -7.512 6.214 1.00 97.19 82 LEU A N 1
ATOM 654 C CA . LEU A 1 82 ? -13.191 -8.548 7.244 1.00 97.19 82 LEU A CA 1
ATOM 655 C C . LEU A 1 82 ? -13.105 -7.944 8.646 1.00 97.19 82 LEU A C 1
ATOM 657 O O . LEU A 1 82 ? -13.789 -8.411 9.554 1.00 97.19 82 LEU A O 1
ATOM 661 N N . TYR A 1 83 ? -12.329 -6.872 8.808 1.00 96.69 83 TYR A N 1
ATOM 662 C C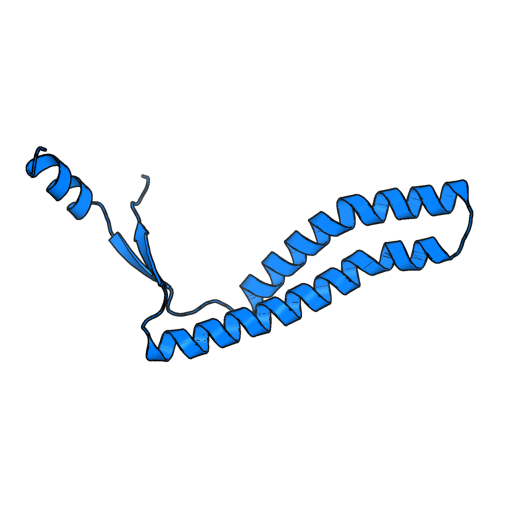A . TYR A 1 83 ? -12.256 -6.133 10.062 1.00 96.69 83 TYR A CA 1
ATOM 663 C C . TYR A 1 83 ? -13.629 -5.605 10.483 1.00 96.69 83 TYR A C 1
ATOM 665 O O . TYR A 1 83 ? -14.083 -5.885 11.589 1.00 96.69 83 TYR A O 1
ATOM 673 N N . ASN A 1 84 ? -14.324 -4.900 9.587 1.00 96.62 84 ASN A N 1
ATOM 674 C CA . ASN A 1 84 ? -15.647 -4.340 9.864 1.00 96.62 84 ASN A CA 1
ATOM 675 C C . ASN A 1 84 ? -16.675 -5.429 10.190 1.00 96.62 84 ASN A C 1
ATOM 677 O O . ASN A 1 84 ? -17.583 -5.199 10.986 1.00 96.62 84 ASN A O 1
ATOM 681 N N . PHE A 1 85 ? -16.552 -6.610 9.581 1.00 96.06 85 PHE A N 1
ATOM 682 C CA . PHE A 1 85 ? -17.394 -7.758 9.896 1.00 96.06 85 PHE A CA 1
ATOM 683 C C . PHE A 1 85 ? -17.105 -8.305 11.301 1.00 96.06 85 PHE A C 1
ATOM 685 O O . PHE A 1 85 ? -18.031 -8.458 12.097 1.00 96.06 85 PHE A O 1
ATOM 692 N N . ALA A 1 86 ? -15.833 -8.540 11.635 1.00 95.44 86 ALA A N 1
ATOM 693 C CA . ALA A 1 86 ? -15.429 -9.043 12.946 1.00 95.44 86 ALA A CA 1
ATOM 694 C C . ALA A 1 86 ? -15.757 -8.051 14.075 1.00 95.44 86 ALA A C 1
ATOM 696 O O . ALA A 1 86 ? -16.281 -8.452 15.115 1.00 95.44 86 ALA A O 1
ATOM 697 N N . ALA A 1 87 ? -15.531 -6.752 13.849 1.00 94.50 87 ALA A N 1
ATOM 698 C CA . ALA A 1 87 ? -15.776 -5.683 14.817 1.00 94.50 87 ALA A CA 1
ATOM 699 C C . ALA A 1 87 ? -17.237 -5.628 15.296 1.00 94.50 87 ALA A C 1
ATOM 701 O O . ALA A 1 87 ? -17.486 -5.272 16.444 1.00 94.50 87 ALA A O 1
ATOM 702 N N . ARG A 1 88 ? -18.200 -6.069 14.473 1.00 91.62 88 ARG A N 1
ATOM 703 C CA . ARG A 1 88 ? -19.613 -6.188 14.884 1.00 91.62 88 ARG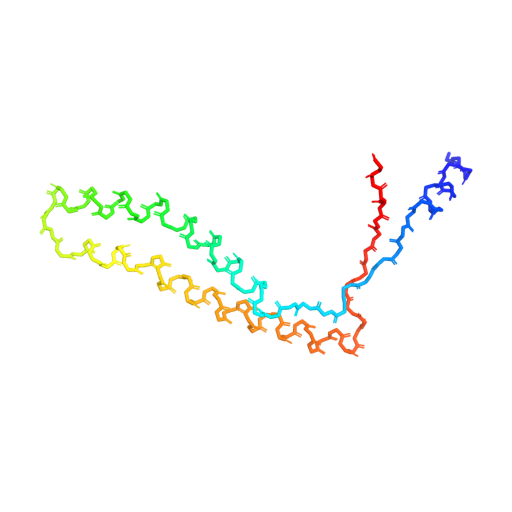 A CA 1
ATOM 704 C C . ARG A 1 88 ? -19.837 -7.199 16.006 1.00 91.62 88 AR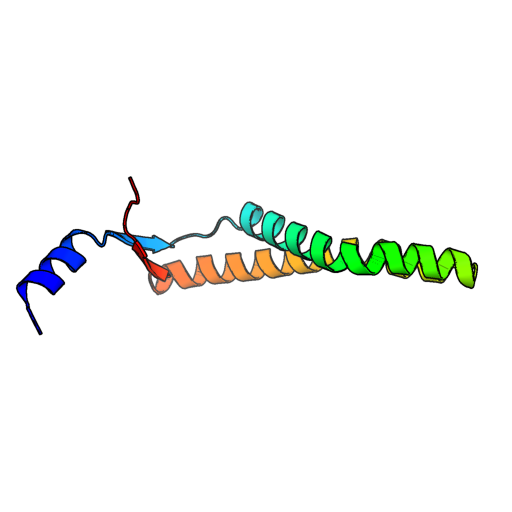G A C 1
ATOM 706 O O . ARG A 1 88 ? -20.810 -7.064 16.735 1.00 91.62 88 ARG A O 1
ATOM 713 N N . SER A 1 89 ? -18.975 -8.209 16.119 1.00 92.50 89 SER A N 1
ATOM 714 C CA . SER A 1 89 ? -19.113 -9.288 17.106 1.00 92.50 89 SER A CA 1
ATOM 715 C C . SER A 1 89 ? -18.215 -9.092 18.325 1.00 92.50 89 SER A C 1
ATOM 717 O O . SER A 1 89 ? -18.598 -9.477 19.423 1.00 92.50 89 SER A O 1
ATOM 719 N N . VAL A 1 90 ? -17.026 -8.505 18.143 1.00 92.50 90 VAL A N 1
ATOM 720 C CA . VAL A 1 90 ? -16.008 -8.391 19.208 1.00 92.50 90 VAL A CA 1
ATOM 721 C C . VAL A 1 90 ? -15.823 -6.970 19.743 1.00 92.50 90 VAL A C 1
ATOM 723 O O . VAL A 1 90 ? -15.000 -6.754 20.621 1.00 92.50 90 VAL A O 1
ATOM 726 N N . GLY A 1 91 ? -16.550 -5.988 19.206 1.00 85.56 91 GLY A N 1
ATOM 727 C CA . GLY A 1 91 ? -16.431 -4.578 19.582 1.00 85.56 91 GLY A CA 1
ATOM 728 C C . GLY A 1 91 ? -15.401 -3.797 18.759 1.00 85.56 91 GLY A C 1
ATOM 729 O O . GLY A 1 91 ? -15.589 -2.609 18.540 1.00 85.56 91 GLY A O 1
ATOM 730 N N . GLY A 1 92 ? -14.369 -4.422 18.196 1.00 91.19 92 GLY A N 1
ATOM 731 C CA . GLY A 1 92 ? -13.329 -3.716 17.429 1.00 91.19 92 GLY A CA 1
ATOM 732 C C . GLY A 1 92 ? -12.083 -3.433 18.269 1.00 91.19 92 GLY A C 1
ATOM 733 O O . GLY A 1 92 ? -11.826 -4.143 19.236 1.00 91.19 92 GLY A O 1
ATOM 734 N N . ILE A 1 93 ? -11.264 -2.454 17.869 1.00 91.88 93 ILE A N 1
ATOM 735 C CA . ILE A 1 93 ? -9.971 -2.185 18.531 1.00 91.88 93 ILE A CA 1
ATOM 736 C C . ILE A 1 93 ? -10.124 -1.008 19.488 1.00 91.88 93 ILE A C 1
ATOM 738 O O . ILE A 1 93 ? -10.400 0.108 19.048 1.00 91.88 93 ILE A O 1
ATOM 742 N N . GLU A 1 94 ? -9.913 -1.255 20.777 1.00 94.00 94 GLU A N 1
ATOM 743 C CA . GLU A 1 94 ? -9.845 -0.220 21.810 1.00 94.00 94 GLU A CA 1
ATOM 744 C C . GLU A 1 94 ? -8.428 0.356 21.903 1.00 94.00 94 GLU A C 1
ATOM 746 O O . GLU A 1 94 ? -7.439 -0.372 21.804 1.00 94.00 94 GLU A O 1
ATOM 751 N N . TYR A 1 95 ? -8.325 1.666 22.099 1.00 91.12 95 TYR A N 1
ATOM 752 C CA . TYR A 1 95 ? -7.060 2.355 22.319 1.00 91.12 95 TYR A CA 1
ATOM 753 C C . TYR A 1 95 ? -7.260 3.560 23.239 1.00 91.12 95 TYR A C 1
ATOM 755 O O . TYR A 1 95 ? -8.338 4.152 23.286 1.00 91.12 95 TYR A O 1
ATOM 763 N N . TYR A 1 96 ? -6.211 3.924 23.967 1.00 92.12 96 TYR A N 1
ATOM 764 C CA . TYR A 1 96 ? -6.189 5.133 24.782 1.00 92.12 96 TYR A CA 1
ATOM 765 C C . TYR A 1 96 ? -5.463 6.239 24.021 1.00 92.12 96 TYR A C 1
ATOM 767 O O . TYR A 1 96 ? -4.474 5.975 23.333 1.00 92.12 96 TYR A O 1
ATOM 775 N N . THR A 1 97 ? -5.966 7.464 24.113 1.00 88.06 97 THR A N 1
ATOM 776 C CA . THR A 1 97 ? -5.349 8.640 23.496 1.00 88.06 97 THR A CA 1
ATOM 777 C C . THR A 1 97 ? -5.373 9.811 24.463 1.00 88.06 97 THR A C 1
ATOM 779 O O . THR A 1 97 ? -6.306 9.933 25.249 1.00 88.06 97 THR A O 1
ATOM 782 N N . THR A 1 98 ? -4.387 10.686 24.335 1.00 87.62 98 THR A N 1
ATOM 783 C CA . THR A 1 98 ? -4.340 12.006 24.972 1.00 87.62 98 THR A CA 1
ATOM 784 C C . THR A 1 98 ? -4.460 13.056 23.871 1.00 87.62 98 THR A C 1
ATOM 786 O O . THR A 1 98 ? -3.988 12.822 22.752 1.00 87.62 98 THR A O 1
ATOM 789 N N . GLU A 1 99 ? -5.146 14.164 24.142 1.00 78.75 99 GLU A N 1
ATOM 790 C CA . GLU A 1 99 ? -5.122 15.327 23.252 1.00 78.75 99 GLU A CA 1
ATOM 791 C C . GLU A 1 99 ? -3.846 16.125 23.530 1.00 78.75 99 GLU A C 1
ATOM 793 O O . GLU A 1 99 ? -3.463 16.312 24.678 1.00 78.75 99 GLU A O 1
ATOM 798 N N . VAL A 1 100 ? -3.138 16.522 22.474 1.00 77.94 100 VAL A N 1
ATOM 799 C CA . VAL A 1 100 ? -1.961 17.389 22.592 1.00 77.94 100 VAL A CA 1
ATOM 800 C C . VAL A 1 100 ? -2.423 18.784 22.183 1.00 77.94 100 VAL A C 1
ATOM 802 O O . VAL A 1 100 ? -2.697 18.985 20.998 1.00 77.94 100 VAL A O 1
ATOM 805 N N . ASP A 1 101 ? -2.568 19.679 23.165 1.00 65.69 101 ASP A N 1
ATOM 806 C CA . ASP A 1 101 ? -2.912 21.101 22.979 1.00 65.69 101 ASP A CA 1
ATOM 807 C C . ASP A 1 101 ? -1.808 21.894 22.251 1.00 65.69 101 ASP A C 1
ATOM 809 O O . ASP A 1 101 ? -0.603 21.650 22.515 1.00 65.69 101 ASP A O 1
#

Secondary structure (DSSP, 8-state):
--HHHHHHHHHH-EEEEE----HHHHHHHHHHHHHHHHHHHHHHHHHHHHHHH--TTHHHHHHHHHHHHHHHHHHHHHHHHHHHHHHHHH--EEEEE----

Mean predicted aligned error: 7.47 Å

Radius of gyration: 22.17 Å; Cα contacts (8 Å, |Δi|>4): 96; chains: 1; bounding box: 41×30×69 Å

Sequence (101 aa):
MNLDSDEAIFEELMKKQITHLSVHQVSKVIGFVHFLFVGIFCFPFAILLYLVSHQIEFLGLLVTPFIAWLFTYVGMAVICGLYNFAARSVGGIEYYTTEVD